Protein AF-A0A0N0CWM9-F1 (afdb_monomer_lite)

Sequence (63 aa):
MKTVNFQLDGMNSLELTHLDNDLFEVRLAIEGQITIYYMSYERVKQLGSTFYIETALSEFFDR

Radius of gyration: 11.18 Å; chains: 1; bounding box: 31×20×26 Å

Structure (mmCIF, N/CA/C/O backbone):
data_AF-A0A0N0CWM9-F1
#
_entry.id   AF-A0A0N0CWM9-F1
#
loop_
_atom_site.group_PDB
_atom_site.id
_atom_site.type_symbol
_atom_site.label_atom_id
_atom_site.label_alt_id
_atom_site.label_comp_id
_atom_site.label_asym_id
_atom_site.label_entity_id
_atom_site.label_seq_id
_atom_site.pdbx_PDB_ins_code
_atom_site.Cartn_x
_atom_site.Cartn_y
_atom_site.Cartn_z
_atom_site.occupancy
_atom_site.B_iso_or_equiv
_atom_site.auth_seq_id
_atom_site.auth_comp_id
_atom_site.auth_asym_id
_atom_site.auth_atom_id
_at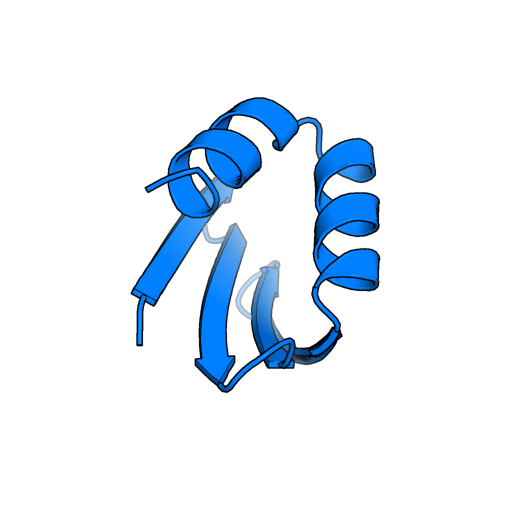om_site.pdbx_PDB_model_num
ATOM 1 N N . MET A 1 1 ? 8.361 -8.741 -6.151 1.00 77.38 1 MET A N 1
ATOM 2 C CA . MET A 1 1 ? 7.042 -8.478 -5.549 1.00 77.38 1 MET A CA 1
ATOM 3 C C . MET A 1 1 ? 7.237 -8.215 -4.066 1.00 77.38 1 MET A C 1
ATOM 5 O O . MET A 1 1 ? 7.752 -9.084 -3.370 1.00 77.38 1 MET A O 1
ATOM 9 N N . LYS A 1 2 ? 6.926 -7.000 -3.615 1.00 84.00 2 LYS A N 1
ATOM 10 C CA . LYS A 1 2 ? 6.961 -6.600 -2.200 1.00 84.00 2 LYS A CA 1
ATOM 11 C C . LYS A 1 2 ? 5.554 -6.150 -1.811 1.00 84.00 2 LYS A C 1
ATOM 13 O O . LYS A 1 2 ? 4.877 -5.549 -2.642 1.00 84.00 2 LYS A O 1
ATOM 18 N N . THR A 1 3 ? 5.149 -6.407 -0.573 1.00 87.69 3 THR A N 1
ATOM 19 C CA . THR A 1 3 ? 3.838 -6.003 -0.050 1.00 87.69 3 THR A CA 1
ATOM 20 C C . THR A 1 3 ? 4.006 -5.350 1.312 1.00 87.69 3 THR A C 1
ATOM 22 O O . THR A 1 3 ? 4.792 -5.828 2.129 1.00 87.69 3 THR A O 1
ATOM 25 N N . VAL A 1 4 ? 3.270 -4.269 1.551 1.00 85.75 4 VAL A N 1
ATOM 26 C CA . VAL A 1 4 ? 3.133 -3.634 2.863 1.00 85.75 4 VAL A CA 1
ATOM 27 C C . VAL A 1 4 ? 1.656 -3.543 3.216 1.00 85.75 4 VAL A C 1
ATOM 29 O O . VAL A 1 4 ? 0.825 -3.242 2.363 1.00 85.75 4 VAL A O 1
ATOM 32 N N . ASN A 1 5 ? 1.334 -3.830 4.472 1.00 87.81 5 ASN A N 1
ATOM 33 C CA . ASN A 1 5 ? -0.013 -3.725 5.006 1.00 87.81 5 ASN A CA 1
ATOM 34 C C . ASN A 1 5 ? -0.018 -2.718 6.158 1.00 87.81 5 ASN A C 1
ATOM 36 O O . ASN A 1 5 ? 0.832 -2.768 7.047 1.00 87.81 5 ASN A O 1
ATOM 40 N N . PHE A 1 6 ? -0.987 -1.815 6.118 1.00 85.50 6 PHE A N 1
ATOM 41 C CA . PHE A 1 6 ? -1.269 -0.830 7.140 1.00 85.50 6 PHE A CA 1
ATOM 42 C C . PHE A 1 6 ? -2.588 -1.194 7.800 1.00 85.50 6 PHE A C 1
ATOM 44 O O . PHE A 1 6 ? -3.653 -1.072 7.189 1.00 85.50 6 PHE A O 1
ATOM 51 N N . GLN A 1 7 ? -2.523 -1.607 9.061 1.00 86.31 7 GLN A N 1
ATOM 52 C CA . GLN A 1 7 ? -3.714 -1.701 9.887 1.00 86.31 7 GLN A CA 1
ATOM 53 C C . GLN A 1 7 ? -4.155 -0.284 10.258 1.00 86.31 7 GLN A C 1
ATOM 55 O O . GLN A 1 7 ? -3.360 0.483 10.800 1.00 86.31 7 GLN A O 1
ATOM 60 N N . LEU A 1 8 ? -5.405 0.060 9.948 1.00 81.88 8 LEU A N 1
ATOM 61 C CA . LEU A 1 8 ? -5.969 1.370 10.265 1.00 81.88 8 LEU A CA 1
ATOM 62 C C . LEU A 1 8 ? -6.693 1.307 11.617 1.00 81.88 8 LEU A C 1
ATOM 64 O O . LEU A 1 8 ? -6.121 1.675 12.636 1.00 81.88 8 LEU A O 1
ATOM 68 N N . ASP A 1 9 ? -7.924 0.788 11.641 1.00 81.19 9 ASP A N 1
ATOM 69 C CA . ASP A 1 9 ? -8.732 0.617 12.857 1.00 81.19 9 ASP A CA 1
ATOM 70 C C . ASP A 1 9 ? -9.687 -0.578 12.716 1.00 81.19 9 ASP A C 1
ATOM 72 O O . ASP A 1 9 ? -10.238 -0.817 11.643 1.00 81.19 9 ASP A O 1
ATOM 76 N N . GLY A 1 10 ? -9.895 -1.344 13.785 1.00 84.19 10 GLY A N 1
ATOM 77 C CA . GLY A 1 10 ? -10.770 -2.518 13.778 1.00 84.19 10 GLY A CA 1
ATOM 78 C C . GLY A 1 10 ? -10.398 -3.531 12.688 1.00 84.19 10 GLY A C 1
ATOM 79 O O . GLY A 1 10 ? -9.338 -4.147 12.750 1.00 84.19 10 GLY A O 1
ATOM 80 N N . MET A 1 11 ? -11.276 -3.710 11.691 1.00 85.00 11 MET A N 1
ATOM 81 C CA . MET A 1 11 ? -11.041 -4.567 10.511 1.00 85.00 11 MET A CA 1
ATOM 82 C C . MET A 1 11 ? -10.592 -3.782 9.264 1.00 85.00 11 MET A C 1
ATOM 84 O O . MET A 1 11 ? -10.489 -4.352 8.178 1.00 85.00 11 MET A O 1
ATOM 88 N N . ASN A 1 12 ? -10.339 -2.480 9.402 1.00 88.62 12 ASN A N 1
ATOM 89 C CA . ASN A 1 12 ? -9.949 -1.611 8.302 1.00 88.62 12 ASN A CA 1
ATOM 90 C C . ASN A 1 12 ? -8.447 -1.715 8.040 1.00 88.62 12 ASN A C 1
ATOM 92 O O . ASN A 1 12 ? -7.640 -1.567 8.959 1.00 88.62 12 ASN A O 1
ATOM 96 N N . SER A 1 13 ? -8.061 -1.918 6.785 1.00 90.25 13 SER A N 1
ATOM 97 C CA . SER A 1 13 ? -6.654 -2.008 6.396 1.00 90.25 13 SER A CA 1
ATOM 98 C C . SER A 1 13 ? -6.409 -1.483 4.988 1.00 90.25 13 SER A C 1
ATOM 100 O O . SER A 1 13 ? -7.308 -1.439 4.146 1.00 90.25 13 SER A O 1
ATOM 102 N N . LEU A 1 14 ? -5.168 -1.079 4.744 1.00 89.62 14 LEU A N 1
ATOM 103 C CA . LEU A 1 14 ? -4.657 -0.705 3.435 1.00 89.62 14 LEU A CA 1
ATOM 104 C C . LEU A 1 14 ? -3.461 -1.598 3.113 1.00 89.62 14 LEU A C 1
ATOM 106 O O . LEU A 1 14 ? -2.445 -1.550 3.797 1.00 89.62 14 LEU A O 1
ATOM 110 N N . GLU A 1 15 ? -3.558 -2.391 2.059 1.00 91.50 15 GLU A N 1
ATOM 111 C CA . GLU A 1 15 ? -2.455 -3.194 1.543 1.00 91.50 15 GLU A CA 1
ATOM 112 C C . GLU A 1 15 ? -1.963 -2.608 0.223 1.00 91.50 15 GLU A C 1
ATOM 114 O O . GLU A 1 15 ? -2.755 -2.284 -0.660 1.00 91.50 15 GLU A O 1
ATOM 119 N N . LEU A 1 16 ? -0.648 -2.489 0.080 1.00 91.25 16 LEU A N 1
ATOM 120 C CA . LEU A 1 16 ? 0.015 -2.077 -1.149 1.00 91.25 16 LEU A CA 1
ATOM 121 C C . LEU A 1 16 ? 0.942 -3.198 -1.592 1.00 91.25 16 LEU A C 1
ATOM 123 O O . LEU A 1 16 ? 1.878 -3.549 -0.875 1.00 91.25 16 LEU A O 1
ATOM 127 N N . THR A 1 17 ? 0.709 -3.732 -2.784 1.00 93.00 17 THR A N 1
ATOM 128 C CA . THR A 1 17 ? 1.573 -4.735 -3.406 1.00 93.00 17 THR A CA 1
ATOM 129 C C . THR A 1 17 ? 2.210 -4.154 -4.658 1.00 93.00 17 THR A C 1
ATOM 131 O O . THR A 1 17 ? 1.517 -3.745 -5.589 1.00 93.00 17 THR A O 1
ATOM 134 N N . HIS A 1 18 ? 3.542 -4.134 -4.697 1.00 91.94 18 HIS A N 1
ATOM 135 C CA . HIS A 1 18 ? 4.301 -3.789 -5.896 1.00 91.94 18 HIS A CA 1
ATOM 136 C C . HIS A 1 18 ? 4.282 -4.961 -6.872 1.00 91.94 18 HIS A C 1
ATOM 138 O O . HIS A 1 18 ? 4.831 -6.027 -6.562 1.00 91.94 18 HIS A O 1
ATOM 144 N N . LEU A 1 19 ? 3.653 -4.757 -8.029 1.00 89.88 19 LEU A N 1
ATOM 145 C CA . LEU A 1 19 ? 3.505 -5.786 -9.053 1.00 89.88 19 LEU A CA 1
ATOM 146 C C . LEU A 1 19 ? 4.696 -5.784 -10.016 1.00 89.88 19 LEU A C 1
ATOM 148 O O . LEU A 1 19 ? 5.368 -6.806 -10.138 1.00 89.88 19 LEU A O 1
ATOM 152 N N . ASP A 1 20 ? 4.965 -4.647 -10.664 1.00 87.50 20 ASP A N 1
ATOM 153 C CA . ASP A 1 20 ? 6.057 -4.471 -11.633 1.00 87.50 20 ASP A CA 1
ATOM 154 C C . ASP A 1 20 ? 6.296 -2.980 -11.935 1.00 87.50 20 ASP A C 1
ATOM 156 O O . ASP A 1 20 ? 5.349 -2.206 -11.839 1.00 87.50 20 ASP A O 1
ATOM 160 N N . ASN A 1 21 ? 7.514 -2.581 -12.330 1.00 82.69 21 ASN A N 1
ATOM 161 C CA . ASN A 1 21 ? 7.930 -1.202 -12.647 1.00 82.69 21 ASN A CA 1
ATOM 162 C C . ASN A 1 21 ? 7.279 -0.160 -11.714 1.00 82.69 21 ASN A C 1
ATOM 164 O O . ASN A 1 21 ? 7.643 -0.078 -10.543 1.00 82.69 21 ASN A O 1
ATOM 168 N N . ASP A 1 22 ? 6.264 0.554 -12.209 1.00 86.94 22 ASP A N 1
ATOM 169 C CA . ASP A 1 22 ? 5.510 1.581 -11.486 1.00 86.94 22 ASP A CA 1
ATOM 170 C C . ASP A 1 22 ? 4.075 1.166 -11.124 1.00 86.94 22 ASP A C 1
ATOM 172 O O . ASP A 1 22 ? 3.306 2.006 -10.671 1.00 86.94 22 ASP A O 1
ATOM 176 N N . LEU A 1 23 ? 3.673 -0.090 -11.331 1.00 92.56 23 LEU A N 1
ATOM 177 C CA . LEU A 1 23 ? 2.321 -0.586 -11.081 1.00 92.56 23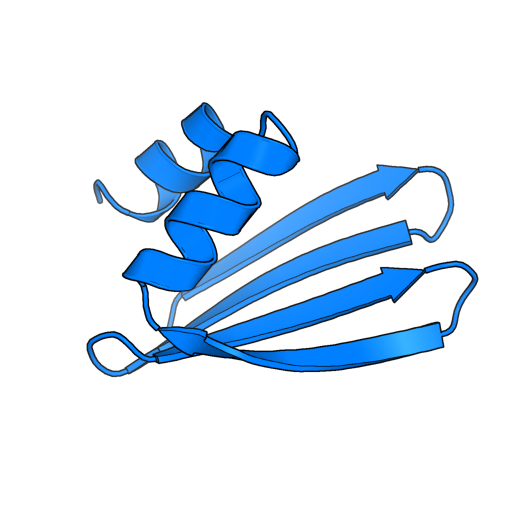 LEU A CA 1
ATOM 178 C C . LEU A 1 23 ? 2.175 -1.201 -9.684 1.00 92.56 23 LEU A C 1
ATOM 180 O O . LEU A 1 23 ? 2.890 -2.130 -9.294 1.00 92.56 23 LEU A O 1
ATOM 184 N N . PHE A 1 24 ? 1.159 -0.727 -8.973 1.00 93.06 24 PHE A N 1
ATOM 185 C CA . PHE A 1 24 ? 0.795 -1.166 -7.635 1.00 93.06 24 PHE A CA 1
ATOM 186 C C . PHE A 1 24 ? -0.640 -1.656 -7.595 1.00 93.06 24 PHE A C 1
ATOM 188 O O . PHE A 1 24 ? -1.535 -1.019 -8.148 1.00 93.06 24 PHE A O 1
ATOM 195 N N . GLU A 1 25 ? -0.859 -2.754 -6.883 1.00 94.56 25 GLU A N 1
ATOM 196 C CA . GLU A 1 25 ? -2.181 -3.134 -6.405 1.00 94.56 25 GLU A CA 1
ATOM 197 C C . GLU A 1 25 ? -2.393 -2.529 -5.017 1.00 94.56 25 GLU A C 1
ATOM 199 O O . GLU A 1 25 ? -1.588 -2.733 -4.109 1.00 94.56 25 GLU A O 1
ATOM 204 N N . VAL A 1 26 ? -3.478 -1.783 -4.861 1.00 91.81 26 VAL A N 1
ATOM 205 C CA . VAL A 1 26 ? -3.894 -1.146 -3.616 1.00 91.81 26 VAL A CA 1
ATOM 206 C C . VAL A 1 26 ? -5.188 -1.803 -3.173 1.00 91.81 26 VAL A C 1
ATOM 208 O O . VAL A 1 26 ? -6.212 -1.642 -3.837 1.00 91.81 26 VAL A O 1
ATOM 211 N N . ARG A 1 27 ? -5.166 -2.536 -2.061 1.00 93.69 27 ARG A N 1
ATOM 212 C CA . ARG A 1 27 ? -6.375 -3.108 -1.464 1.00 93.69 27 ARG A CA 1
ATOM 213 C C . ARG A 1 27 ? -6.770 -2.296 -0.251 1.00 93.69 27 ARG A C 1
ATOM 215 O O . ARG A 1 27 ? -6.017 -2.204 0.711 1.00 93.69 27 ARG A O 1
ATOM 222 N N . LEU A 1 28 ? -7.964 -1.731 -0.302 1.00 91.19 28 LEU A N 1
ATOM 223 C CA . LEU A 1 28 ? -8.563 -1.003 0.798 1.00 91.19 28 LEU A CA 1
ATOM 224 C C . LEU A 1 28 ? -9.689 -1.857 1.378 1.00 91.19 28 LEU A C 1
ATOM 226 O O . LEU A 1 28 ? -10.700 -2.080 0.713 1.00 91.19 28 LEU A O 1
ATOM 230 N N . ALA A 1 29 ? -9.501 -2.341 2.600 1.00 91.50 29 ALA A N 1
ATOM 231 C CA . ALA A 1 29 ? -10.535 -3.007 3.374 1.00 91.50 29 ALA A CA 1
ATOM 232 C C . ALA A 1 29 ? -11.158 -1.992 4.336 1.00 91.50 29 ALA A C 1
ATOM 234 O O . ALA A 1 29 ? -10.455 -1.477 5.202 1.00 91.50 29 ALA A O 1
ATOM 235 N N . ILE A 1 30 ? -12.449 -1.694 4.190 1.00 88.56 30 ILE A N 1
ATOM 236 C CA . ILE A 1 30 ? -13.210 -0.807 5.083 1.00 88.56 30 ILE A CA 1
ATOM 237 C C . ILE A 1 30 ? -14.526 -1.494 5.436 1.00 88.56 30 ILE A C 1
ATOM 239 O O . ILE A 1 30 ? -15.254 -1.926 4.547 1.00 88.56 30 ILE A O 1
ATOM 243 N N . GLU A 1 31 ? -14.815 -1.628 6.730 1.00 87.62 31 GLU A N 1
ATOM 244 C CA . GLU A 1 31 ? -16.050 -2.232 7.257 1.00 87.62 31 GLU A CA 1
ATOM 245 C C . GLU A 1 31 ? -16.340 -3.632 6.678 1.00 87.62 31 GLU A C 1
ATOM 247 O O . GLU A 1 31 ? -17.480 -4.020 6.431 1.00 87.62 31 GLU A O 1
ATOM 252 N N . GLY A 1 32 ? -15.280 -4.410 6.440 1.00 83.88 32 GLY A N 1
ATOM 253 C CA . GLY A 1 32 ? -15.371 -5.756 5.865 1.00 83.88 32 GLY A CA 1
ATOM 254 C C . GLY A 1 32 ? -15.571 -5.798 4.346 1.00 83.88 32 GLY A C 1
ATOM 255 O O . GLY A 1 32 ? -15.591 -6.887 3.775 1.00 83.88 32 GLY A O 1
ATOM 256 N N . GLN A 1 33 ? -15.673 -4.651 3.670 1.00 90.62 33 GLN A N 1
ATOM 257 C CA . GLN A 1 33 ? 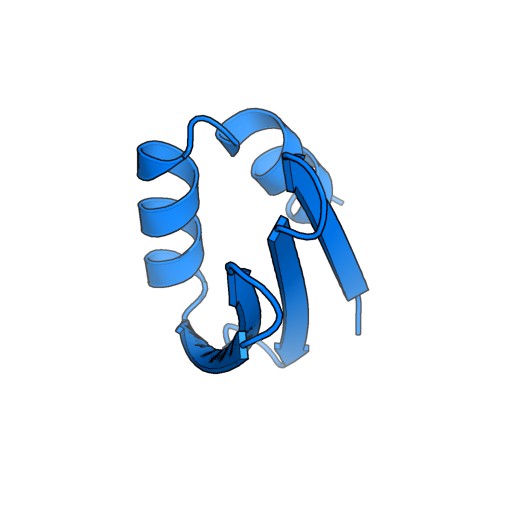-15.660 -4.570 2.211 1.00 90.62 33 GLN A CA 1
ATOM 258 C C . GLN A 1 33 ? -14.244 -4.324 1.706 1.00 90.62 33 GLN A C 1
ATOM 260 O O . GLN A 1 33 ? -13.544 -3.454 2.215 1.00 90.62 33 GLN A O 1
ATOM 265 N N . ILE A 1 34 ? -13.835 -5.068 0.680 1.00 92.69 34 ILE A N 1
ATOM 266 C CA . ILE A 1 34 ? -12.520 -4.921 0.054 1.00 92.69 34 ILE A CA 1
ATOM 267 C C . ILE A 1 34 ? -12.703 -4.298 -1.322 1.00 92.69 34 ILE A C 1
ATOM 269 O O . ILE A 1 34 ? -13.412 -4.841 -2.168 1.00 92.69 34 ILE A O 1
ATOM 273 N N . THR A 1 35 ? -12.018 -3.183 -1.554 1.00 93.19 35 THR A N 1
ATOM 274 C CA . THR A 1 35 ? -11.903 -2.560 -2.8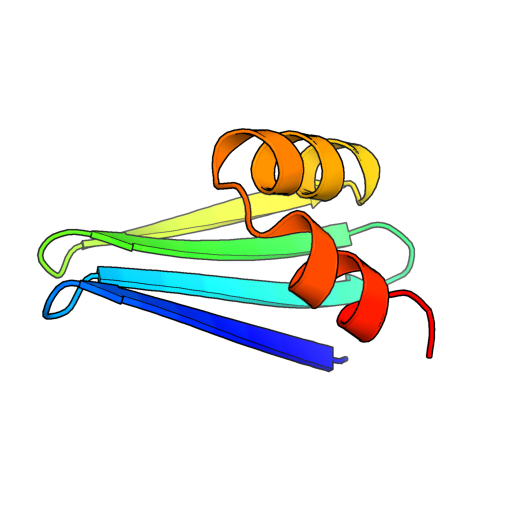72 1.00 93.19 35 THR A CA 1
ATOM 275 C C . THR A 1 35 ? -10.460 -2.633 -3.341 1.00 93.19 35 THR A C 1
ATOM 277 O O . THR A 1 35 ? -9.540 -2.364 -2.571 1.00 93.19 35 THR A O 1
ATOM 280 N N . ILE A 1 36 ? -10.261 -3.006 -4.603 1.00 94.12 36 ILE A N 1
ATOM 281 C CA . ILE A 1 36 ? -8.938 -3.152 -5.211 1.00 94.12 36 ILE A CA 1
ATOM 282 C C . ILE A 1 36 ? -8.773 -2.091 -6.292 1.00 94.12 36 ILE A C 1
ATOM 284 O O . ILE A 1 36 ? -9.643 -1.923 -7.147 1.00 94.12 36 ILE A O 1
ATOM 288 N N . TYR A 1 37 ? -7.637 -1.406 -6.268 1.00 91.75 37 TYR A N 1
ATOM 289 C CA . TYR A 1 37 ? -7.243 -0.434 -7.274 1.00 91.75 37 TYR A CA 1
ATOM 290 C C . TYR A 1 37 ? -5.877 -0.789 -7.845 1.00 91.75 37 TYR A C 1
ATOM 292 O O . TYR A 1 37 ? -4.999 -1.255 -7.126 1.00 91.75 37 TYR A O 1
ATOM 300 N N . TYR A 1 38 ? -5.678 -0.486 -9.123 1.00 93.38 38 TYR A N 1
ATOM 301 C CA . TYR A 1 38 ? -4.370 -0.551 -9.763 1.00 93.38 38 TYR A CA 1
ATOM 302 C C . TYR A 1 38 ? -3.887 0.869 -10.024 1.00 93.38 38 TYR A C 1
ATOM 304 O O . TYR A 1 38 ? -4.576 1.645 -10.688 1.00 93.38 38 TYR A O 1
ATOM 312 N N . MET A 1 39 ? -2.741 1.236 -9.458 1.00 91.81 39 MET A N 1
ATOM 313 C CA . MET A 1 39 ? -2.261 2.617 -9.4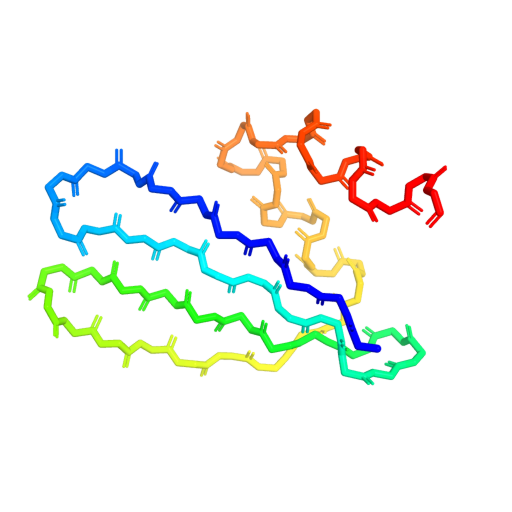57 1.00 91.81 39 MET A CA 1
ATOM 314 C C . MET A 1 39 ? -0.780 2.710 -9.799 1.00 91.81 39 MET A C 1
ATOM 316 O O . MET A 1 39 ? -0.011 1.793 -9.519 1.00 91.81 39 MET A O 1
ATOM 320 N N . SER A 1 40 ? -0.386 3.842 -10.389 1.00 92.44 40 SER A N 1
ATOM 321 C CA . SER A 1 40 ? 1.026 4.158 -10.586 1.00 92.44 40 SER A CA 1
ATOM 322 C C . SER A 1 40 ? 1.701 4.532 -9.264 1.00 92.44 40 SER A C 1
ATOM 324 O O . SER A 1 40 ? 1.043 5.001 -8.329 1.00 92.44 40 SER A O 1
ATOM 326 N N . TYR A 1 41 ? 3.026 4.421 -9.214 1.00 86.12 41 TYR A N 1
ATOM 327 C CA . TYR A 1 41 ? 3.840 4.863 -8.083 1.00 86.12 41 TYR A CA 1
ATOM 328 C C . TYR A 1 41 ? 3.527 6.302 -7.637 1.00 86.12 41 TYR A C 1
ATOM 330 O O . TYR A 1 41 ? 3.329 6.567 -6.450 1.00 86.12 41 TYR A O 1
ATOM 338 N N . GLU A 1 42 ? 3.410 7.234 -8.588 1.00 86.81 42 GLU A N 1
ATOM 339 C CA . GLU A 1 42 ? 3.095 8.638 -8.293 1.00 86.81 42 GLU A CA 1
ATOM 340 C C . GLU A 1 42 ? 1.741 8.803 -7.591 1.00 86.81 42 GLU A C 1
ATOM 342 O O . GLU A 1 42 ? 1.606 9.614 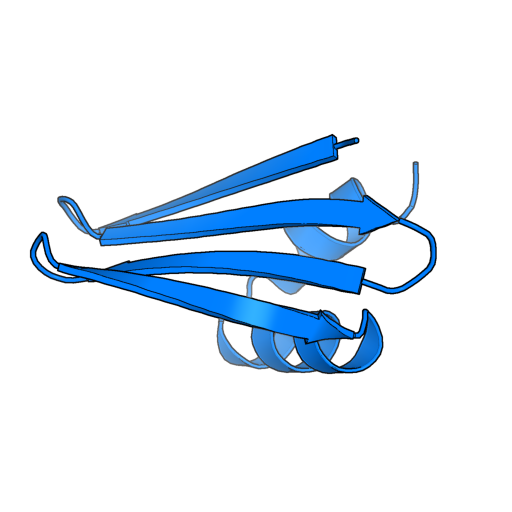-6.672 1.00 86.81 42 GLU A O 1
ATOM 347 N N . ARG A 1 43 ? 0.736 8.009 -7.979 1.00 87.31 43 ARG A N 1
ATOM 348 C CA . ARG A 1 43 ? -0.584 8.031 -7.335 1.00 87.31 43 ARG A CA 1
ATOM 349 C C . ARG A 1 43 ? -0.555 7.418 -5.941 1.00 87.31 43 ARG A C 1
ATOM 351 O O . ARG A 1 43 ? -1.193 7.956 -5.038 1.00 87.31 43 ARG A O 1
ATOM 358 N N . VAL A 1 44 ? 0.221 6.353 -5.741 1.00 85.81 44 VAL A N 1
ATOM 359 C CA . VAL A 1 44 ? 0.427 5.755 -4.413 1.00 85.81 44 VAL A CA 1
ATOM 360 C C . VAL A 1 44 ? 1.118 6.739 -3.466 1.00 85.81 44 VAL A C 1
ATOM 362 O O . VAL A 1 44 ? 0.703 6.867 -2.316 1.00 85.81 44 VAL A O 1
ATOM 365 N N . LYS A 1 45 ? 2.105 7.506 -3.945 1.00 83.50 45 LYS A N 1
ATOM 366 C CA . LYS A 1 45 ? 2.735 8.580 -3.158 1.00 83.50 45 LYS A CA 1
ATOM 367 C C . LYS A 1 45 ? 1.732 9.643 -2.702 1.00 83.50 45 LYS A C 1
ATOM 369 O O . LYS A 1 45 ? 1.718 9.992 -1.527 1.00 83.50 45 LYS A O 1
ATOM 374 N N . GLN A 1 46 ? 0.861 10.106 -3.600 1.00 82.44 46 GLN A N 1
ATOM 375 C CA . GLN A 1 46 ? -0.182 11.091 -3.269 1.00 82.44 46 GLN A CA 1
ATOM 376 C C . GLN A 1 46 ? -1.181 10.566 -2.222 1.00 82.44 46 GLN A C 1
ATOM 378 O O . GLN A 1 46 ? -1.581 11.301 -1.316 1.00 82.44 46 GLN A O 1
ATOM 383 N N . LEU A 1 47 ? -1.567 9.289 -2.320 1.00 78.94 47 LEU A N 1
ATOM 384 C CA . LEU A 1 47 ? -2.371 8.614 -1.295 1.00 78.94 47 LEU A CA 1
ATOM 385 C C . LEU A 1 47 ? -1.644 8.600 0.051 1.00 78.94 47 LEU A C 1
ATOM 387 O O . LEU A 1 47 ? -2.223 8.967 1.069 1.00 78.94 47 LEU A O 1
ATOM 391 N N . GLY A 1 48 ? -0.359 8.258 0.036 1.00 72.00 48 GLY A N 1
ATOM 392 C CA . GLY A 1 48 ? 0.515 8.281 1.200 1.00 72.00 48 GLY A CA 1
ATOM 393 C C . GLY A 1 48 ? 0.502 9.577 1.995 1.00 72.00 48 GLY A C 1
ATOM 394 O O . GLY A 1 48 ? 0.308 9.557 3.212 1.00 72.00 48 GLY A O 1
ATOM 395 N N . SER A 1 49 ? 0.652 10.696 1.286 1.00 69.31 49 SER A N 1
ATOM 396 C CA . SER A 1 49 ? 0.590 12.045 1.853 1.00 69.31 49 SER A CA 1
ATOM 397 C C . SER A 1 49 ? -0.773 12.374 2.460 1.00 69.31 49 SER A C 1
ATOM 399 O O . SER A 1 49 ? -0.853 13.067 3.468 1.00 69.31 49 SER A O 1
ATOM 401 N N . THR A 1 50 ? -1.854 11.844 1.881 1.00 68.00 50 THR A N 1
ATOM 402 C CA . THR A 1 50 ? -3.226 12.070 2.370 1.00 68.00 50 THR A CA 1
ATOM 403 C C . THR A 1 50 ? -3.507 11.303 3.665 1.00 68.00 50 THR A C 1
ATOM 405 O O . THR A 1 50 ? -4.206 11.805 4.541 1.00 68.00 50 THR A O 1
ATOM 408 N N . PHE A 1 51 ? -2.947 10.100 3.806 1.00 64.44 51 PHE A N 1
ATOM 409 C CA . PHE A 1 51 ? -3.139 9.244 4.981 1.00 64.44 51 PHE A CA 1
ATOM 410 C C . PHE A 1 51 ? -2.057 9.418 6.064 1.00 64.44 51 PHE A C 1
ATOM 412 O O . PHE A 1 51 ? -2.065 8.673 7.038 1.00 64.44 51 PHE A O 1
ATOM 419 N N . TYR A 1 52 ? -1.138 10.387 5.924 1.00 63.75 52 TYR A N 1
ATOM 420 C CA . TYR A 1 52 ? 0.009 10.597 6.828 1.00 63.75 52 TYR A CA 1
ATOM 421 C C . TYR A 1 52 ? 0.881 9.342 7.040 1.00 63.75 52 TYR A C 1
ATOM 423 O O . TYR A 1 52 ? 1.518 9.179 8.078 1.00 63.75 52 TYR A O 1
ATOM 431 N N . ILE A 1 53 ? 0.942 8.454 6.045 1.00 63.97 53 ILE A N 1
ATOM 432 C CA . ILE A 1 53 ? 1.750 7.219 6.074 1.00 63.97 53 ILE A CA 1
ATOM 433 C C . ILE A 1 53 ? 3.066 7.368 5.293 1.00 63.97 53 ILE A C 1
ATOM 435 O O . ILE A 1 53 ? 3.698 6.376 4.930 1.00 63.97 53 ILE A O 1
ATOM 439 N N . GLU A 1 54 ? 3.486 8.609 5.023 1.00 57.12 54 GLU A N 1
ATOM 440 C CA . GLU A 1 54 ? 4.644 8.941 4.183 1.00 57.12 54 GLU A CA 1
ATOM 441 C C . GLU A 1 54 ? 5.923 8.218 4.616 1.00 57.12 54 GLU A C 1
ATOM 443 O O . GLU A 1 54 ? 6.607 7.648 3.770 1.00 57.12 54 GLU A O 1
ATOM 448 N N . THR A 1 55 ? 6.200 8.161 5.922 1.00 57.47 55 THR A N 1
ATOM 449 C CA . THR A 1 55 ? 7.410 7.531 6.475 1.00 57.47 55 THR A CA 1
ATOM 450 C C . THR A 1 55 ? 7.493 6.040 6.142 1.00 57.47 55 THR A C 1
ATOM 452 O O . THR A 1 55 ? 8.546 5.529 5.765 1.00 57.47 55 THR A O 1
ATOM 455 N N . ALA A 1 56 ? 6.370 5.330 6.227 1.00 58.91 56 ALA A N 1
ATOM 456 C CA . ALA A 1 56 ? 6.343 3.897 5.968 1.00 58.91 56 ALA A CA 1
ATOM 457 C C . ALA A 1 56 ? 6.366 3.573 4.467 1.00 58.91 56 ALA A C 1
ATOM 459 O O . ALA A 1 56 ? 6.893 2.540 4.057 1.00 58.91 56 ALA A O 1
ATOM 460 N N . LEU A 1 57 ? 5.847 4.479 3.633 1.00 63.62 57 LEU A N 1
ATOM 461 C CA . LEU A 1 57 ? 6.010 4.386 2.188 1.00 63.62 57 LEU A CA 1
ATOM 462 C C . LEU A 1 57 ? 7.458 4.649 1.784 1.00 63.62 57 LEU A C 1
ATOM 464 O O . LEU A 1 57 ? 8.008 3.862 1.023 1.00 63.62 57 LEU A O 1
ATOM 468 N N . SER A 1 58 ? 8.114 5.683 2.319 1.00 61.62 58 SER A N 1
ATOM 469 C CA . SER A 1 58 ? 9.532 5.922 2.024 1.00 61.62 58 SER A CA 1
ATOM 470 C C . SER A 1 58 ? 10.403 4.721 2.389 1.00 61.62 58 SER A C 1
ATOM 472 O O . SER A 1 58 ? 11.191 4.287 1.561 1.00 61.62 58 SER A O 1
ATOM 474 N N . GLU A 1 59 ? 10.200 4.090 3.551 1.00 62.41 59 GLU A N 1
ATOM 475 C CA . GLU A 1 59 ? 10.959 2.890 3.941 1.00 62.41 59 GLU A CA 1
ATOM 476 C C . GLU A 1 59 ? 10.695 1.676 3.039 1.00 62.41 59 GLU A C 1
ATOM 478 O O . GLU A 1 59 ? 11.587 0.854 2.811 1.00 62.41 59 GLU A O 1
ATOM 483 N N . PHE A 1 60 ? 9.475 1.558 2.517 1.00 63.88 60 PHE A N 1
ATOM 484 C CA . PHE A 1 60 ? 9.113 0.510 1.571 1.00 63.88 60 PHE A CA 1
ATOM 485 C C . PHE A 1 60 ? 9.759 0.721 0.190 1.00 63.88 60 PHE A C 1
ATOM 487 O O . PHE A 1 60 ? 10.068 -0.257 -0.496 1.00 63.88 60 PHE A O 1
ATOM 494 N N . PHE A 1 61 ? 9.985 1.979 -0.202 1.00 61.62 61 PHE A N 1
ATOM 495 C CA . PHE A 1 61 ? 10.475 2.361 -1.528 1.00 61.62 61 PHE A CA 1
ATOM 496 C C . PHE A 1 61 ? 11.983 2.664 -1.606 1.00 61.62 61 PHE A C 1
ATOM 498 O O . PHE A 1 61 ? 12.549 2.491 -2.681 1.00 61.62 61 PHE A O 1
ATOM 505 N N . ASP A 1 62 ? 12.642 3.055 -0.509 1.00 59.16 62 ASP A N 1
ATOM 506 C CA . ASP A 1 62 ? 14.082 3.392 -0.451 1.00 59.16 62 ASP A CA 1
ATOM 507 C C . ASP A 1 62 ? 15.007 2.175 -0.190 1.00 59.16 62 ASP A C 1
ATOM 509 O O . ASP A 1 62 ? 16.184 2.337 0.141 1.00 59.16 62 ASP A O 1
ATOM 513 N N . ARG A 1 63 ? 14.510 0.938 -0.339 1.00 47.44 63 ARG A N 1
ATOM 514 C CA . ARG A 1 63 ? 15.301 -0.302 -0.191 1.00 47.44 63 ARG A CA 1
ATOM 515 C C . ARG A 1 63 ? 15.263 -1.213 -1.406 1.00 47.44 63 ARG A C 1
ATOM 517 O O . ARG A 1 63 ? 14.145 -1.576 -1.840 1.00 47.44 63 ARG A O 1
#

Organism: NCBI:txid33935

Foldseek 3Di:
DDKDKDDDDDQWIWMWDDDDDFWIWIWTQDPNDIDIDIDGNVVVCVVCVVVVVNVVVCVRVVD

Secondary structure (DSSP, 8-state):
-EEEEEE-STT-EEEEEEEETTEEEEEEEETTEEEEEEEEHHHHHHHHHHTT-HHHHHHHH--

pLDDT: mean 81.65, std 12.26, range [47.44, 94.56]